Protein AF-A0A7S0IY96-F1 (afdb_monomer_lite)

Secondary structure (DSSP, 8-state):
----------------------HHHHHHHHHHHHHHHHHHHHHHHHHHHHHHHHHHHHHH---SS----EEEE--SSSEEEEEEEEETTEEEEEEEEEE-TTT-TTS-EEEE--TT--EE-HHHHHHHHHHHHHHHHHHSPPPP---

Foldseek 3Di:
DDDDDDDDDDDPPDDDPPDPPPPPVVVVVVVVVVVCCVVVVVVVLVVVLVVLVVVLCVQAAQPPPFFDWDWDKDPDQFMKTKTWGDGRQWTQKMKIWTHDNPPAVPHTDIDIDDNVDTHGNVVSVVVNVVSVVSNVVSPDDDDPPPD

pLDDT: mean 75.28, std 17.05, range [36.12, 93.06]

Structure (mmCIF, N/CA/C/O backbone):
data_AF-A0A7S0IY96-F1
#
_entry.id   AF-A0A7S0IY96-F1
#
loop_
_atom_site.group_PDB
_atom_site.id
_atom_site.type_symbol
_atom_site.label_atom_id
_atom_site.label_alt_id
_atom_site.label_comp_id
_atom_site.label_asym_id
_atom_site.label_entity_id
_atom_site.label_seq_id
_atom_site.pdbx_PDB_ins_code
_atom_site.Cartn_x
_atom_site.Cartn_y
_atom_site.Cartn_z
_atom_site.occupancy
_atom_site.B_iso_or_equiv
_atom_site.auth_seq_id
_atom_site.auth_comp_id
_atom_site.auth_asym_id
_atom_site.auth_atom_id
_atom_site.pdbx_PDB_model_num
ATOM 1 N N . VAL A 1 1 ? -14.527 -10.200 -69.323 1.00 43.78 1 VAL A N 1
ATOM 2 C CA . VAL A 1 1 ? -14.173 -9.682 -70.663 1.00 43.78 1 VAL A CA 1
ATOM 3 C C . VAL A 1 1 ? -14.593 -8.229 -70.718 1.00 43.78 1 VAL A C 1
ATOM 5 O O . VAL A 1 1 ? -15.781 -7.988 -70.604 1.00 43.78 1 VAL A O 1
ATOM 8 N N . CYS A 1 2 ? -13.622 -7.318 -70.778 1.00 37.56 2 CYS A N 1
ATOM 9 C CA . CYS A 1 2 ? -13.681 -5.996 -71.413 1.00 37.56 2 CYS A CA 1
ATOM 10 C C . CYS A 1 2 ? -12.253 -5.430 -71.360 1.00 37.56 2 CYS A C 1
ATOM 12 O O . CYS A 1 2 ? -11.784 -5.004 -70.309 1.00 37.56 2 CYS A O 1
ATOM 14 N N . MET A 1 3 ? -11.549 -5.532 -72.488 1.00 40.09 3 MET A N 1
ATOM 15 C CA . MET A 1 3 ? -10.362 -4.743 -72.818 1.00 40.09 3 MET A CA 1
ATOM 16 C C . MET A 1 3 ? -10.797 -3.595 -73.730 1.00 40.09 3 MET A C 1
ATOM 18 O O . MET A 1 3 ? -11.629 -3.832 -74.602 1.00 40.09 3 MET A O 1
ATOM 22 N N . ALA A 1 4 ? -10.188 -2.419 -73.561 1.00 40.06 4 ALA A N 1
ATOM 23 C CA . ALA A 1 4 ? -9.763 -1.470 -74.607 1.00 40.06 4 ALA A CA 1
ATOM 24 C C . ALA A 1 4 ? -9.205 -0.218 -73.895 1.00 40.06 4 ALA A C 1
ATOM 26 O O . ALA A 1 4 ? -9.897 0.365 -73.069 1.00 40.06 4 ALA A O 1
ATOM 27 N N . ALA A 1 5 ? -7.891 0.025 -73.973 1.00 36.12 5 ALA A N 1
ATOM 28 C CA . ALA A 1 5 ? -7.196 0.879 -74.960 1.00 36.12 5 ALA A CA 1
ATOM 29 C C . ALA A 1 5 ? -7.047 2.314 -74.409 1.00 36.12 5 ALA A C 1
ATOM 31 O O . ALA A 1 5 ? -8.031 2.999 -74.179 1.00 36.12 5 ALA A O 1
ATOM 32 N N . SER A 1 6 ? -5.849 2.666 -73.936 1.00 47.69 6 SER A N 1
ATOM 33 C CA . SER A 1 6 ? -4.806 3.408 -74.673 1.00 47.69 6 SER A CA 1
ATOM 34 C C . SER A 1 6 ? -4.975 4.913 -74.540 1.00 47.69 6 SER A C 1
ATOM 36 O O . SER A 1 6 ? -5.800 5.485 -75.231 1.00 47.69 6 SER A O 1
ATOM 38 N N . GLU A 1 7 ? -4.115 5.522 -73.724 1.00 41.28 7 GLU A N 1
ATOM 39 C CA . GLU A 1 7 ? -3.504 6.830 -73.983 1.00 41.28 7 GLU A CA 1
ATOM 40 C C . GLU A 1 7 ? -2.346 7.024 -72.991 1.00 41.28 7 GLU A C 1
ATOM 42 O O . GLU A 1 7 ? -2.536 7.217 -71.793 1.00 41.28 7 GLU A O 1
ATOM 47 N N . SER A 1 8 ? -1.116 6.917 -73.494 1.00 51.84 8 SER A N 1
ATOM 48 C CA . SER A 1 8 ? 0.035 7.558 -72.859 1.00 51.84 8 SER A CA 1
ATOM 49 C C . SER A 1 8 ? 0.082 9.007 -73.325 1.00 51.84 8 SER A C 1
ATOM 51 O O . SER A 1 8 ? -0.057 9.257 -74.524 1.00 51.84 8 SER A O 1
ATOM 53 N N . PRO A 1 9 ? 0.415 9.940 -72.424 1.00 44.50 9 PRO A N 1
ATOM 54 C CA . PRO A 1 9 ? 1.411 10.923 -72.817 1.00 44.50 9 PRO A CA 1
ATOM 55 C C . PRO A 1 9 ? 2.469 11.204 -71.740 1.00 44.50 9 PRO A C 1
ATOM 57 O O . PRO A 1 9 ? 2.185 11.364 -70.560 1.00 44.50 9 PRO A O 1
ATOM 60 N N . ALA A 1 10 ? 3.694 11.314 -72.254 1.00 38.34 10 ALA A N 1
ATOM 61 C CA . ALA A 1 10 ? 4.769 12.220 -71.860 1.00 38.34 10 ALA A CA 1
ATOM 62 C C . ALA A 1 10 ? 5.265 12.208 -70.402 1.00 38.34 10 ALA A C 1
ATOM 64 O O . ALA A 1 10 ? 4.746 12.882 -69.518 1.00 38.34 10 ALA A O 1
ATOM 65 N N . LEU A 1 11 ? 6.423 11.567 -70.229 1.00 52.75 11 LEU A N 1
ATOM 66 C CA . LEU A 1 11 ? 7.431 11.964 -69.249 1.00 52.75 11 LEU A CA 1
ATOM 67 C C . LEU A 1 11 ? 7.832 13.433 -69.477 1.00 52.75 11 LEU A C 1
ATOM 69 O O . LEU A 1 11 ? 8.317 13.755 -70.566 1.00 52.75 11 LEU A O 1
ATOM 73 N N . PRO A 1 12 ? 7.763 14.311 -68.466 1.00 47.22 12 PRO A N 1
ATOM 74 C CA . PRO A 1 12 ? 8.668 15.439 -68.401 1.00 47.22 12 PRO A CA 1
ATOM 75 C C . PRO A 1 12 ? 10.019 14.949 -67.871 1.00 47.22 12 PRO A C 1
ATOM 77 O O . PRO A 1 12 ? 10.228 14.757 -66.673 1.00 47.22 12 PRO A O 1
ATOM 80 N N . SER A 1 13 ? 10.959 14.767 -68.794 1.00 49.47 13 SER A N 1
ATOM 81 C CA . SER A 1 13 ? 12.384 14.861 -68.500 1.00 49.47 13 SER A CA 1
ATOM 82 C C . SER A 1 13 ? 12.663 16.278 -68.008 1.00 49.47 13 SER A C 1
ATOM 84 O O . SER A 1 13 ? 12.633 17.236 -68.779 1.00 49.47 13 SER A O 1
ATOM 86 N N . SER A 1 14 ? 12.911 16.438 -66.716 1.00 43.28 14 SER A N 1
ATOM 87 C CA . SER A 1 14 ? 13.489 17.659 -66.162 1.00 43.28 14 SER A CA 1
ATOM 88 C C . SER A 1 14 ? 14.401 17.271 -65.016 1.00 43.28 14 SER A C 1
ATOM 90 O O . SER A 1 14 ? 14.008 17.151 -63.861 1.00 43.28 14 SER A O 1
ATOM 92 N N . SER A 1 15 ? 15.650 17.030 -65.394 1.00 47.69 15 SER A N 1
ATOM 93 C CA . SER A 1 15 ? 16.797 17.085 -64.510 1.00 47.69 15 SER A CA 1
ATOM 94 C C . SER A 1 15 ? 16.837 18.467 -63.858 1.00 47.69 15 SER A C 1
ATOM 96 O O . SER A 1 15 ? 17.221 19.445 -64.491 1.00 47.69 15 SER A O 1
ATOM 98 N N . SER A 1 16 ? 16.462 18.549 -62.587 1.00 42.25 16 SER A N 1
ATOM 99 C CA . SER A 1 16 ? 16.924 19.615 -61.707 1.00 42.25 16 SER A CA 1
ATOM 100 C C . SER A 1 16 ? 17.772 18.977 -60.619 1.00 42.25 16 SER A C 1
ATOM 102 O O . SER A 1 16 ? 17.278 18.568 -59.569 1.00 42.25 16 SER A O 1
ATOM 104 N N . SER A 1 17 ? 19.068 18.883 -60.915 1.00 48.03 17 SER A N 1
ATOM 105 C CA . SER A 1 17 ? 20.132 18.821 -59.922 1.00 48.03 17 SER A CA 1
ATOM 106 C C . SER A 1 17 ? 20.028 20.059 -59.031 1.00 48.03 17 SER A C 1
ATOM 108 O O . SER A 1 17 ? 20.620 21.096 -59.312 1.00 48.03 17 SER A O 1
ATOM 110 N N . GLY A 1 18 ? 19.216 19.964 -57.985 1.00 39.88 18 GLY A N 1
ATOM 111 C CA . GLY A 1 18 ? 19.294 20.817 -56.811 1.00 39.88 18 GLY A CA 1
ATOM 112 C C . GLY A 1 18 ? 19.923 19.976 -55.717 1.00 39.88 18 GLY A C 1
ATOM 113 O O . GLY A 1 18 ? 19.263 19.099 -55.171 1.00 39.88 18 GLY A O 1
ATOM 114 N N . SER A 1 19 ? 21.216 20.175 -55.482 1.00 50.16 19 SER A N 1
ATOM 115 C CA . SER A 1 19 ? 22.020 19.474 -54.485 1.00 50.16 19 SER A CA 1
ATOM 116 C C . SER A 1 19 ? 21.306 19.373 -53.132 1.00 50.16 19 SER A C 1
ATOM 118 O O . SER A 1 19 ? 21.266 20.338 -52.375 1.00 50.16 19 SER A O 1
ATOM 120 N N . ALA A 1 20 ? 20.781 18.192 -52.810 1.00 49.78 20 ALA A N 1
ATOM 121 C CA . ALA A 1 20 ? 20.383 17.832 -51.457 1.00 49.78 20 ALA A CA 1
ATOM 122 C C . ALA A 1 20 ? 21.596 17.209 -50.752 1.00 49.78 20 ALA A C 1
ATOM 124 O O . ALA A 1 20 ? 21.736 15.993 -50.673 1.00 49.78 20 ALA A O 1
ATOM 125 N N . LEU A 1 21 ? 22.510 18.057 -50.290 1.00 54.44 21 LEU A N 1
ATOM 126 C CA . LEU A 1 21 ? 23.481 17.706 -49.253 1.00 54.44 21 LEU A CA 1
ATOM 127 C C . LEU A 1 21 ? 23.071 18.515 -48.022 1.00 54.44 21 LEU A C 1
ATOM 129 O O . LEU A 1 21 ? 23.344 19.713 -47.963 1.00 54.44 21 LEU A O 1
ATOM 133 N N . PRO A 1 22 ? 22.240 17.899 -47.161 1.00 51.12 22 PRO A N 1
ATOM 134 C CA . PRO A 1 22 ? 22.697 17.592 -45.808 1.00 51.12 22 PRO A CA 1
ATOM 135 C C . PRO A 1 22 ? 22.175 16.225 -45.308 1.00 51.12 22 PRO A C 1
ATOM 137 O O . PRO A 1 22 ? 21.627 16.134 -44.217 1.00 51.12 22 PRO A O 1
ATOM 140 N N . SER A 1 23 ? 22.285 15.144 -46.094 1.00 61.44 23 SER A N 1
ATOM 141 C CA . SER A 1 23 ? 21.829 13.817 -45.632 1.00 61.44 23 SER A CA 1
ATOM 142 C C . SER A 1 23 ? 22.761 13.213 -44.576 1.00 61.44 23 SER A C 1
ATOM 144 O O . SER A 1 23 ? 22.291 12.669 -43.590 1.00 61.44 23 SER A O 1
ATOM 146 N N . SER A 1 24 ? 24.079 13.383 -44.725 1.00 70.00 24 SER A N 1
ATOM 147 C CA . SER A 1 24 ? 25.065 12.790 -43.809 1.00 70.00 24 SER A CA 1
ATOM 148 C C . SER A 1 24 ? 25.084 13.433 -42.422 1.00 70.00 24 SER A C 1
ATOM 150 O O . SER A 1 24 ? 25.302 12.727 -41.443 1.00 70.00 24 SER A O 1
ATOM 152 N N . GLU A 1 25 ? 24.907 14.753 -42.326 1.00 73.94 25 GLU A N 1
ATOM 153 C CA . GLU A 1 25 ? 24.888 15.449 -41.032 1.00 73.94 25 GLU A CA 1
ATOM 154 C C . GLU A 1 25 ? 23.562 15.200 -40.307 1.00 73.94 25 GLU A C 1
ATOM 156 O O . GLU A 1 25 ? 23.576 14.851 -39.133 1.00 73.94 25 GLU A O 1
ATOM 161 N N . ALA A 1 26 ? 22.428 15.243 -41.017 1.00 77.31 26 ALA A N 1
ATOM 162 C CA . ALA A 1 26 ? 21.120 14.934 -40.437 1.00 77.31 26 ALA A CA 1
ATOM 163 C C . ALA A 1 26 ? 21.001 13.467 -39.976 1.00 77.31 26 ALA A C 1
ATOM 165 O O . ALA A 1 26 ? 20.398 13.190 -38.940 1.00 77.31 26 ALA A O 1
ATOM 166 N N . GLU A 1 27 ? 21.589 12.518 -40.711 1.00 79.69 27 GLU A N 1
ATOM 167 C CA . GLU A 1 27 ? 21.655 11.108 -40.304 1.00 79.69 27 GLU A CA 1
ATOM 168 C C . GLU A 1 27 ? 22.576 10.899 -39.090 1.00 79.69 27 GLU A C 1
ATOM 170 O O . GLU A 1 27 ? 22.243 10.113 -38.202 1.00 79.69 27 GLU A O 1
ATOM 175 N N . ALA A 1 28 ? 23.697 11.626 -39.007 1.00 77.81 28 ALA A N 1
ATOM 176 C CA . ALA A 1 28 ? 24.599 11.580 -37.856 1.00 77.81 28 ALA A CA 1
ATOM 177 C C . ALA A 1 28 ? 23.960 12.189 -36.596 1.00 77.81 28 ALA A C 1
ATOM 179 O O . ALA A 1 28 ? 24.008 11.571 -35.533 1.00 77.81 28 ALA A O 1
ATOM 180 N N . GLU A 1 29 ? 23.292 13.338 -36.722 1.00 80.44 29 GLU A N 1
ATOM 181 C CA . GLU A 1 29 ? 22.525 13.958 -35.635 1.00 80.44 29 GLU A CA 1
ATOM 182 C C . GLU A 1 29 ? 21.377 13.052 -35.169 1.00 80.44 29 GLU A C 1
ATOM 184 O O . GLU A 1 29 ? 21.136 12.914 -33.967 1.00 80.44 29 GLU A O 1
ATOM 189 N N . ALA A 1 30 ? 20.684 12.384 -36.098 1.00 82.31 30 ALA A N 1
ATOM 190 C CA . ALA A 1 30 ? 19.639 11.420 -35.765 1.00 82.31 30 ALA A CA 1
ATOM 191 C C . ALA A 1 30 ? 20.202 10.194 -35.028 1.00 82.31 30 ALA A C 1
ATOM 193 O O . ALA A 1 30 ? 19.595 9.742 -34.056 1.00 82.31 30 ALA A O 1
ATOM 194 N N . ALA A 1 31 ? 21.364 9.679 -35.440 1.00 81.62 31 ALA A N 1
ATOM 195 C CA . ALA A 1 31 ? 22.035 8.560 -34.781 1.00 81.62 31 ALA A CA 1
ATOM 196 C C . ALA A 1 31 ? 22.549 8.931 -33.379 1.00 81.62 31 ALA A C 1
ATOM 198 O O . ALA A 1 31 ? 22.377 8.154 -32.439 1.00 81.62 31 ALA A O 1
ATOM 199 N N . GLU A 1 32 ? 23.122 10.125 -33.212 1.00 81.50 32 GLU A N 1
ATOM 200 C CA . GLU A 1 32 ? 23.576 10.636 -31.915 1.00 81.50 32 GLU A CA 1
ATOM 201 C C . GLU A 1 32 ? 22.394 10.893 -30.973 1.00 81.50 32 G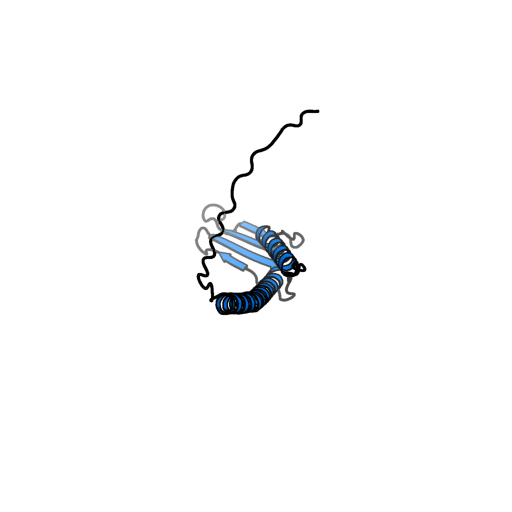LU A C 1
ATOM 203 O O . GLU A 1 32 ? 22.401 10.446 -29.824 1.00 81.50 32 GLU A O 1
ATOM 208 N N . THR A 1 33 ? 21.326 11.515 -31.477 1.00 81.44 33 THR A N 1
ATOM 209 C CA . THR A 1 33 ? 20.082 11.712 -30.722 1.00 81.44 33 THR A CA 1
ATOM 210 C C . THR A 1 33 ? 19.460 10.372 -30.341 1.00 81.44 33 THR A C 1
ATOM 212 O O . THR A 1 33 ? 19.025 10.192 -29.205 1.00 81.44 33 THR A O 1
ATOM 215 N N . HIS A 1 34 ? 19.451 9.398 -31.251 1.00 82.50 34 HIS A N 1
ATOM 216 C CA . HIS A 1 34 ? 18.963 8.054 -30.964 1.00 82.50 34 HIS A CA 1
ATOM 217 C C . HIS A 1 34 ? 19.815 7.361 -29.895 1.00 82.50 34 HIS A C 1
ATOM 219 O O . HIS A 1 34 ? 19.262 6.777 -28.964 1.00 82.50 34 HIS A O 1
ATOM 225 N N . TRP A 1 35 ? 21.142 7.465 -29.965 1.00 80.12 35 TRP A N 1
ATOM 226 C CA . TRP A 1 35 ? 22.050 6.907 -28.963 1.00 80.12 35 TRP A CA 1
ATOM 227 C C . TRP A 1 35 ? 21.876 7.561 -27.584 1.00 80.12 35 TRP A C 1
ATOM 229 O O . TRP A 1 35 ? 21.785 6.854 -26.574 1.00 80.12 35 TRP A O 1
ATOM 239 N N . LEU A 1 36 ? 21.749 8.890 -27.532 1.00 79.81 36 LEU A N 1
ATOM 240 C CA . LEU A 1 36 ? 21.456 9.638 -26.305 1.00 79.81 36 LEU A CA 1
ATOM 241 C C . LEU A 1 36 ? 20.110 9.222 -25.718 1.00 79.81 36 LEU A C 1
ATOM 243 O O . LEU A 1 36 ? 20.029 8.878 -24.543 1.00 79.81 36 LEU A O 1
ATOM 247 N N . LEU A 1 37 ? 19.060 9.168 -26.540 1.00 82.50 37 LEU A N 1
ATOM 248 C CA . LEU A 1 37 ? 17.748 8.706 -26.097 1.00 82.50 37 LEU A CA 1
ATOM 249 C C . LEU A 1 37 ? 17.821 7.268 -25.586 1.00 82.50 37 LEU A C 1
ATOM 251 O O . LEU A 1 37 ? 17.226 6.963 -24.559 1.00 82.50 37 LEU A O 1
ATOM 255 N N . THR A 1 38 ? 18.567 6.387 -26.247 1.00 82.75 38 THR A N 1
ATO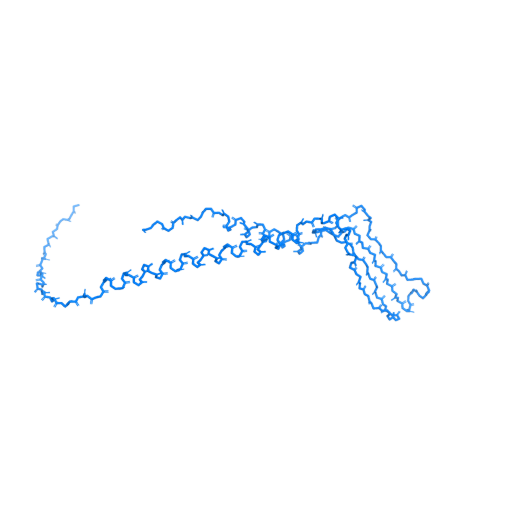M 256 C CA . THR A 1 38 ? 18.652 4.979 -25.849 1.00 82.75 38 THR A CA 1
ATOM 257 C C . THR A 1 38 ? 19.407 4.814 -24.529 1.00 82.75 38 THR A C 1
ATOM 259 O O . THR A 1 38 ? 18.940 4.089 -23.650 1.00 82.75 38 THR A O 1
ATOM 262 N N . SER A 1 39 ? 20.529 5.513 -24.348 1.00 81.62 39 SER A N 1
ATOM 263 C CA . SER A 1 39 ? 21.337 5.444 -23.123 1.00 81.62 39 SER A CA 1
ATOM 264 C C . SER A 1 39 ? 20.645 6.110 -21.928 1.00 81.62 39 SER A C 1
ATOM 266 O O . SER A 1 39 ? 20.516 5.487 -20.870 1.00 81.62 39 SER A O 1
ATOM 268 N N . GLU A 1 40 ? 20.097 7.313 -22.107 1.00 85.81 40 GLU A N 1
ATOM 269 C CA . GLU A 1 40 ? 19.350 8.023 -21.064 1.00 85.81 40 GLU A CA 1
ATOM 270 C C . GLU A 1 40 ? 18.047 7.299 -20.706 1.00 85.81 40 GLU A C 1
ATOM 272 O O . GLU A 1 40 ? 17.711 7.175 -19.526 1.00 85.81 40 GLU A O 1
ATOM 277 N N . CYS A 1 41 ? 17.320 6.740 -21.685 1.00 83.69 41 CYS A N 1
ATOM 278 C CA . CYS A 1 41 ? 16.113 5.965 -21.382 1.00 83.69 41 CYS A CA 1
ATOM 279 C C . CYS A 1 41 ? 16.437 4.735 -20.531 1.00 83.69 41 CYS A C 1
ATOM 281 O O . CYS A 1 41 ? 15.689 4.434 -19.599 1.00 83.69 41 CYS A O 1
ATOM 283 N N . VAL A 1 42 ? 17.534 4.024 -20.817 1.00 84.06 42 VAL A N 1
ATOM 284 C CA . VAL A 1 42 ? 17.968 2.883 -19.994 1.00 84.06 42 VAL A CA 1
ATOM 285 C C . VAL A 1 42 ? 18.288 3.346 -18.573 1.00 84.06 42 VAL A C 1
ATOM 287 O O . VAL A 1 42 ? 17.712 2.803 -17.629 1.00 84.06 42 VAL A O 1
ATOM 290 N N . ALA A 1 43 ? 19.098 4.396 -18.416 1.00 85.31 43 ALA A N 1
ATOM 291 C CA . ALA A 1 43 ? 19.475 4.926 -17.105 1.00 85.31 43 ALA A CA 1
ATOM 292 C C . ALA A 1 43 ? 18.257 5.383 -16.277 1.00 85.31 43 ALA A C 1
ATOM 294 O O . ALA A 1 43 ? 18.140 5.075 -15.085 1.00 85.31 43 ALA A O 1
ATOM 295 N N . VAL A 1 44 ? 17.301 6.078 -16.904 1.00 88.50 44 VAL A N 1
ATOM 296 C CA . VAL A 1 44 ? 16.049 6.487 -16.251 1.00 88.50 44 VAL A CA 1
ATOM 297 C C . VAL A 1 44 ? 15.237 5.269 -15.820 1.00 88.50 44 VAL A C 1
ATOM 299 O O . VAL A 1 44 ? 14.721 5.241 -14.702 1.00 88.50 44 VAL A O 1
ATOM 302 N N . LEU A 1 45 ? 15.133 4.242 -16.662 1.00 86.94 45 LEU A N 1
ATOM 303 C CA . LEU A 1 45 ? 14.324 3.059 -16.367 1.00 86.94 45 LEU A CA 1
ATOM 304 C C . LEU A 1 45 ? 14.944 2.191 -15.271 1.00 86.94 45 LEU A C 1
ATOM 306 O O . LEU A 1 45 ? 14.205 1.689 -14.424 1.00 86.94 45 LEU A O 1
ATOM 310 N N . GLU A 1 46 ? 16.271 2.086 -15.214 1.00 88.81 46 GLU A N 1
ATOM 311 C CA . GLU A 1 46 ? 16.981 1.478 -14.083 1.00 88.81 46 GLU A CA 1
ATOM 312 C C . GLU A 1 46 ? 16.718 2.239 -12.781 1.00 88.81 46 GLU A C 1
ATOM 314 O O . GLU A 1 46 ? 16.435 1.633 -11.742 1.00 88.81 46 GLU A O 1
ATOM 319 N N . ARG A 1 47 ? 16.731 3.576 -12.832 1.00 90.94 47 ARG A N 1
ATOM 320 C CA . ARG A 1 47 ? 16.443 4.414 -11.663 1.00 90.94 47 ARG A CA 1
ATOM 321 C C . ARG A 1 47 ? 15.002 4.257 -11.187 1.00 90.94 47 ARG A C 1
ATOM 323 O O . ARG A 1 47 ? 14.767 4.107 -9.988 1.00 90.94 47 ARG A O 1
ATOM 330 N N . VAL A 1 48 ? 14.042 4.243 -12.111 1.00 90.56 48 VAL A N 1
ATOM 331 C CA . VAL A 1 48 ? 12.626 3.981 -11.811 1.00 90.56 48 VAL A CA 1
ATOM 332 C C . VAL A 1 48 ? 12.459 2.584 -11.212 1.00 90.56 48 VAL A C 1
ATOM 334 O O . VAL A 1 48 ? 11.770 2.432 -10.202 1.00 90.56 48 VAL A O 1
ATOM 337 N N . HIS A 1 49 ? 13.127 1.576 -11.774 1.00 89.56 49 HIS A N 1
ATOM 338 C CA . HIS A 1 49 ? 13.104 0.212 -11.252 1.00 89.56 49 HIS A CA 1
ATOM 339 C C . HIS A 1 49 ? 13.648 0.141 -9.815 1.00 89.56 49 HIS A C 1
ATOM 341 O O . HIS A 1 49 ? 13.002 -0.442 -8.942 1.00 89.56 49 HIS A O 1
ATOM 347 N N . ALA A 1 50 ? 14.771 0.807 -9.529 1.00 89.94 50 ALA A N 1
ATOM 348 C CA . ALA A 1 50 ? 15.346 0.873 -8.186 1.00 89.94 50 ALA A CA 1
ATOM 349 C C . ALA A 1 50 ? 14.399 1.539 -7.169 1.00 89.94 50 ALA A C 1
ATOM 351 O O . ALA A 1 50 ? 14.210 1.016 -6.066 1.00 89.94 50 ALA A O 1
ATOM 352 N N . VAL A 1 51 ? 13.757 2.652 -7.545 1.00 92.94 51 VAL A N 1
ATOM 353 C CA . VAL A 1 51 ? 12.775 3.348 -6.693 1.00 92.94 51 VAL A CA 1
ATOM 354 C C . VAL A 1 51 ? 11.567 2.455 -6.409 1.00 92.94 51 VAL A C 1
ATOM 356 O O . VAL A 1 51 ? 11.176 2.297 -5.253 1.00 92.94 51 VAL A O 1
ATOM 359 N N . LEU A 1 52 ? 11.002 1.814 -7.435 1.00 91.50 52 LEU A N 1
ATOM 360 C CA . LEU A 1 52 ? 9.855 0.918 -7.267 1.00 91.50 52 LEU A CA 1
ATOM 361 C C . LEU A 1 52 ? 10.189 -0.288 -6.388 1.00 91.50 52 LEU A C 1
ATOM 363 O O . LEU A 1 52 ? 9.365 -0.692 -5.568 1.00 91.50 52 LEU A O 1
ATOM 367 N N . HIS A 1 53 ? 11.399 -0.833 -6.509 1.00 89.81 53 HIS A N 1
ATOM 368 C CA . HIS A 1 53 ? 11.856 -1.936 -5.672 1.00 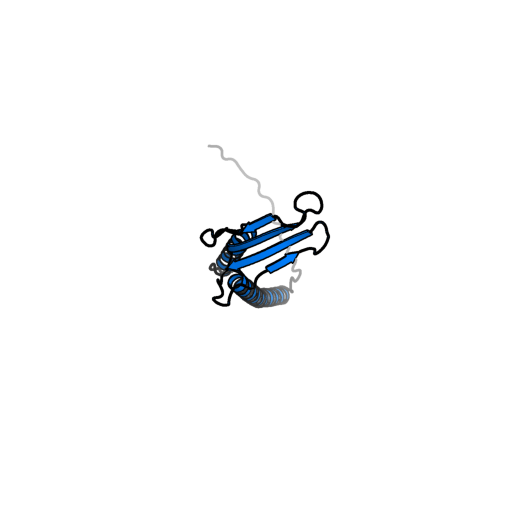89.81 53 HIS A CA 1
ATOM 369 C C . HIS A 1 53 ? 12.017 -1.512 -4.203 1.00 89.81 53 HIS A C 1
ATOM 371 O O . HIS A 1 53 ? 11.657 -2.263 -3.293 1.00 89.81 53 HIS A O 1
ATOM 377 N N . ALA A 1 54 ? 12.512 -0.296 -3.948 1.00 89.00 54 ALA A N 1
ATOM 378 C CA . ALA A 1 54 ? 12.573 0.267 -2.600 1.00 89.00 54 ALA A CA 1
ATOM 379 C C . ALA A 1 54 ? 11.167 0.469 -2.005 1.00 89.00 54 ALA A C 1
ATOM 381 O O . ALA A 1 54 ? 10.919 0.077 -0.863 1.00 89.00 54 ALA A O 1
ATOM 382 N N . CYS A 1 55 ? 10.219 0.992 -2.791 1.00 88.62 55 CYS A N 1
ATOM 383 C CA . CYS A 1 55 ? 8.819 1.112 -2.377 1.00 88.62 55 CYS A CA 1
ATOM 384 C C . CYS A 1 55 ? 8.183 -0.256 -2.088 1.00 88.62 55 CYS A C 1
ATOM 386 O O . CYS A 1 55 ? 7.477 -0.407 -1.094 1.00 88.62 55 CYS A O 1
ATOM 388 N N . ALA A 1 56 ? 8.446 -1.265 -2.924 1.00 87.38 56 ALA A N 1
ATOM 389 C CA . ALA A 1 56 ? 7.915 -2.612 -2.734 1.00 87.38 56 ALA A CA 1
ATOM 390 C C . ALA A 1 56 ? 8.401 -3.241 -1.421 1.00 87.38 56 ALA A C 1
ATOM 392 O O . ALA A 1 56 ? 7.590 -3.823 -0.702 1.00 87.38 56 ALA A O 1
ATOM 393 N N . LYS A 1 57 ? 9.679 -3.057 -1.063 1.00 84.75 57 LYS A N 1
ATOM 394 C CA . LYS A 1 57 ? 10.213 -3.487 0.240 1.00 84.75 57 LYS A CA 1
ATOM 395 C C . LYS A 1 57 ? 9.503 -2.801 1.406 1.00 84.75 57 LYS A C 1
ATOM 397 O O . LYS A 1 57 ? 9.057 -3.479 2.323 1.00 84.75 57 LYS A O 1
ATOM 402 N N . ALA A 1 58 ? 9.332 -1.482 1.335 1.00 83.12 58 ALA A N 1
ATOM 403 C CA . ALA A 1 58 ? 8.686 -0.711 2.398 1.00 83.12 58 ALA A CA 1
ATOM 404 C C . ALA A 1 58 ? 7.215 -1.110 2.640 1.00 83.12 58 ALA A C 1
ATOM 406 O O . ALA A 1 58 ? 6.722 -1.006 3.758 1.00 83.12 58 ALA A O 1
ATOM 407 N N . VAL A 1 59 ? 6.506 -1.558 1.598 1.00 83.50 59 VAL A N 1
ATOM 408 C CA . VAL A 1 59 ? 5.086 -1.955 1.678 1.00 83.50 59 VAL A CA 1
ATOM 409 C C . VAL A 1 59 ? 4.909 -3.452 1.969 1.00 83.50 59 VAL A C 1
ATOM 411 O O . VAL A 1 59 ? 3.900 -3.863 2.549 1.00 83.50 59 VAL A O 1
ATOM 414 N N . GLY A 1 60 ? 5.847 -4.277 1.500 1.00 68.44 60 GLY A N 1
ATOM 415 C CA . GLY A 1 60 ? 5.734 -5.733 1.458 1.00 68.44 60 GLY A CA 1
ATOM 416 C C . GLY A 1 60 ? 6.315 -6.464 2.662 1.00 68.44 60 GLY A C 1
ATOM 417 O O . GLY A 1 60 ? 5.811 -7.540 2.979 1.00 68.44 60 GLY A O 1
ATOM 418 N N . GLU A 1 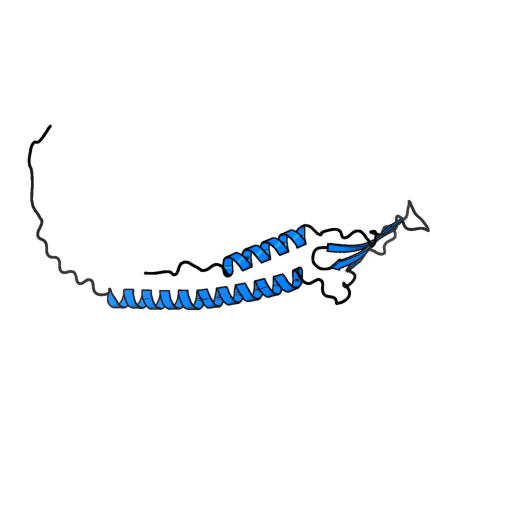61 ? 7.322 -5.908 3.336 1.00 63.75 61 GLU A N 1
ATOM 419 C CA . GLU A 1 61 ? 7.981 -6.606 4.439 1.00 63.75 61 GLU A CA 1
ATOM 420 C C . GLU A 1 61 ? 7.142 -6.520 5.726 1.00 63.75 61 GLU A C 1
ATOM 422 O O . GLU A 1 61 ? 6.903 -5.422 6.244 1.00 63.75 61 GLU A O 1
ATOM 427 N N . PRO A 1 62 ? 6.693 -7.659 6.292 1.00 58.19 62 PRO A N 1
ATOM 428 C CA . PRO A 1 62 ? 6.340 -7.719 7.697 1.00 58.19 62 PRO A CA 1
ATOM 429 C C . PRO A 1 62 ? 7.661 -7.630 8.453 1.00 58.19 62 PRO A C 1
ATOM 431 O O . PRO A 1 62 ? 8.255 -8.650 8.798 1.00 58.19 62 PRO A O 1
ATOM 434 N N . GLU A 1 63 ? 8.184 -6.419 8.632 1.00 52.66 63 GLU A N 1
ATOM 435 C CA . GLU A 1 63 ? 9.401 -6.249 9.407 1.00 52.66 63 GLU A CA 1
ATOM 436 C C . GLU A 1 63 ? 9.190 -6.929 10.770 1.00 52.66 63 GLU A C 1
ATOM 438 O O . GLU A 1 63 ? 8.336 -6.535 11.566 1.00 52.66 63 GLU A O 1
ATOM 443 N N . GLY A 1 64 ? 9.978 -7.979 11.041 1.00 47.81 64 GLY A N 1
ATOM 444 C CA . GLY A 1 64 ? 10.072 -8.618 12.361 1.00 47.81 64 GLY A CA 1
ATOM 445 C C . GLY A 1 64 ? 10.465 -7.621 13.463 1.00 47.81 64 GLY A C 1
ATOM 446 O O . GLY A 1 64 ? 10.419 -7.928 14.654 1.00 47.81 64 GLY A O 1
ATOM 447 N N . THR A 1 65 ? 10.801 -6.396 13.067 1.00 48.72 65 THR A N 1
ATOM 448 C CA . THR A 1 65 ? 10.830 -5.170 13.844 1.00 48.72 65 THR A CA 1
ATOM 449 C C . THR A 1 65 ? 9.413 -4.775 14.272 1.00 48.72 65 THR A C 1
ATOM 451 O O . THR A 1 65 ? 8.717 -4.016 13.607 1.00 48.72 65 THR A O 1
ATOM 454 N N . ARG A 1 66 ? 8.991 -5.321 15.421 1.00 52.41 66 ARG A N 1
ATOM 455 C CA . ARG A 1 66 ? 7.947 -4.814 16.334 1.00 52.41 66 ARG A CA 1
ATOM 456 C C . ARG A 1 66 ? 7.174 -3.610 15.766 1.00 52.41 66 ARG A C 1
ATOM 458 O O . ARG A 1 66 ? 7.596 -2.475 15.982 1.00 52.41 66 ARG A O 1
ATOM 465 N N . ALA A 1 67 ? 6.065 -3.880 15.067 1.00 59.00 67 ALA A N 1
ATOM 466 C CA . ALA A 1 67 ? 5.174 -2.878 14.480 1.00 59.00 67 ALA A CA 1
ATOM 467 C C . ALA A 1 67 ? 5.079 -1.633 15.376 1.00 59.00 67 ALA A C 1
ATOM 469 O O . ALA A 1 67 ? 4.617 -1.725 16.520 1.00 59.00 67 ALA A O 1
ATOM 470 N N . GLN A 1 68 ? 5.568 -0.484 14.897 1.00 60.91 68 GLN A N 1
ATOM 471 C CA . GLN A 1 68 ? 5.483 0.745 15.678 1.00 60.91 68 GLN A CA 1
ATOM 472 C C . GLN A 1 68 ? 4.001 1.076 15.891 1.00 60.91 68 GLN A C 1
ATOM 474 O O . GLN A 1 68 ? 3.255 1.193 14.917 1.00 60.91 68 GLN A O 1
ATOM 479 N N . PRO A 1 69 ? 3.541 1.203 17.148 1.00 71.00 69 PRO A N 1
ATOM 480 C CA . PRO A 1 69 ? 2.144 1.485 17.406 1.00 71.00 69 PRO A CA 1
ATOM 481 C C . PRO A 1 69 ? 1.818 2.907 16.944 1.00 71.00 69 PRO A C 1
ATOM 483 O O . PRO A 1 69 ? 2.317 3.880 17.512 1.00 71.00 69 PRO A O 1
ATOM 486 N N . LEU A 1 70 ? 0.944 3.026 15.946 1.00 81.38 70 LEU A N 1
ATOM 487 C CA . LEU A 1 70 ? 0.348 4.287 15.523 1.00 81.38 70 LEU A CA 1
ATOM 488 C C . LEU A 1 70 ? -0.584 4.758 16.633 1.00 81.38 70 LEU A C 1
ATOM 490 O O . LEU A 1 70 ? -1.581 4.100 16.925 1.00 81.38 70 LEU A O 1
ATOM 494 N N . ARG A 1 71 ? -0.248 5.876 17.274 1.00 83.19 71 ARG A N 1
ATOM 495 C CA . ARG A 1 71 ? -1.067 6.486 18.322 1.00 83.19 71 ARG A CA 1
ATOM 496 C C . ARG A 1 71 ? -1.545 7.838 17.843 1.00 83.19 71 ARG A C 1
ATOM 498 O O . ARG A 1 71 ? -0.733 8.657 17.426 1.00 83.19 71 ARG A O 1
ATOM 505 N N . ALA A 1 72 ? -2.837 8.085 17.959 1.00 78.75 72 ALA A N 1
ATOM 506 C CA . ALA A 1 72 ? -3.367 9.429 17.834 1.00 78.75 72 ALA A CA 1
ATOM 507 C C . ALA A 1 72 ? -4.605 9.590 18.708 1.00 78.75 72 ALA A C 1
ATOM 509 O O . ALA A 1 7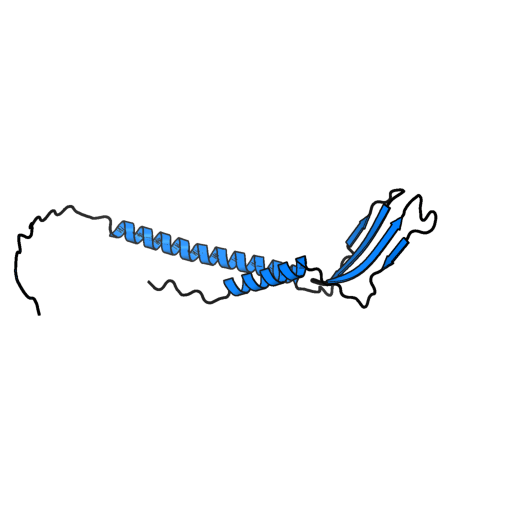2 ? -5.297 8.627 19.050 1.00 78.75 72 ALA A O 1
ATOM 510 N N . GLY A 1 73 ? -4.858 10.827 19.107 1.00 78.31 73 GLY A N 1
ATOM 511 C CA . GLY A 1 73 ? -6.037 11.160 19.875 1.00 78.31 73 GLY A CA 1
ATOM 512 C C . GLY A 1 73 ? -6.043 12.600 20.343 1.00 78.31 73 GLY A C 1
ATOM 513 O O . GLY A 1 73 ? -5.006 13.257 20.382 1.00 78.31 73 GLY A O 1
ATOM 514 N N . VAL A 1 74 ? -7.238 13.052 20.700 1.00 72.44 74 VAL A N 1
ATOM 515 C CA . VAL A 1 74 ? -7.488 14.359 21.308 1.00 72.44 74 VAL A CA 1
ATOM 516 C C . VAL A 1 74 ? -7.798 14.113 22.784 1.00 72.44 74 VAL A C 1
ATOM 518 O O . VAL A 1 74 ? -8.611 13.244 23.108 1.00 72.44 74 VAL A O 1
ATOM 521 N N . GLU A 1 75 ? -7.109 14.814 23.687 1.00 68.25 75 GLU A N 1
ATOM 522 C CA . GLU A 1 75 ? -7.261 14.644 25.143 1.00 68.25 75 GLU A CA 1
ATOM 523 C C . GLU A 1 75 ? -8.364 15.517 25.767 1.00 68.25 75 GLU A C 1
ATOM 525 O O . GLU A 1 75 ? -8.414 15.659 26.987 1.00 68.25 75 GLU A O 1
ATOM 530 N N . ASP A 1 76 ? -9.273 16.053 24.957 1.00 75.38 76 ASP A N 1
ATOM 531 C CA . ASP A 1 76 ? -10.356 16.916 25.429 1.00 75.38 76 ASP A CA 1
ATOM 532 C C . ASP A 1 76 ? -11.457 16.144 26.190 1.00 75.38 76 ASP A C 1
ATOM 534 O O . ASP A 1 76 ? -11.488 14.908 26.253 1.00 75.38 76 ASP A O 1
ATOM 538 N N . GLU A 1 77 ? -12.374 16.897 26.809 1.00 67.56 77 GLU A N 1
ATOM 539 C CA . GLU A 1 77 ? -13.553 16.397 27.543 1.00 67.56 77 GLU A CA 1
ATOM 540 C C . GLU A 1 77 ? -14.380 15.390 26.717 1.00 67.56 77 GLU A C 1
ATOM 542 O O . GLU A 1 77 ? -14.835 14.379 27.260 1.00 67.56 77 GLU A O 1
ATOM 547 N N . ASP A 1 78 ? -14.479 15.632 25.407 1.00 75.50 78 ASP A N 1
ATOM 548 C CA . ASP A 1 78 ? -15.044 14.745 24.391 1.00 75.50 78 ASP A CA 1
ATOM 549 C C . ASP A 1 78 ? -13.935 14.334 23.409 1.00 75.50 78 ASP A C 1
ATOM 551 O O . ASP A 1 78 ? -13.663 15.012 22.419 1.00 75.50 78 ASP A O 1
ATOM 555 N N . GLY A 1 79 ? -13.252 13.231 23.711 1.00 82.75 79 GLY A N 1
ATOM 556 C CA . GLY A 1 79 ? -12.022 12.835 23.029 1.00 82.75 79 GLY A CA 1
ATOM 557 C C . GLY A 1 79 ? -12.039 11.390 22.544 1.00 82.75 79 GLY A C 1
ATOM 558 O O . GLY A 1 79 ? -12.523 10.480 23.224 1.00 82.75 79 GLY A O 1
ATOM 559 N N . VAL A 1 80 ? -11.449 11.163 21.369 1.00 87.38 80 VAL A N 1
ATOM 560 C CA . VAL A 1 80 ? -11.143 9.822 20.853 1.00 87.38 80 VAL A CA 1
ATOM 561 C C . VAL A 1 80 ? -9.646 9.596 20.973 1.00 87.38 80 VAL A C 1
ATOM 563 O O . VAL A 1 80 ? -8.857 10.428 20.530 1.00 87.38 80 VAL A O 1
ATOM 566 N N . ARG A 1 81 ? -9.249 8.455 21.533 1.00 89.25 81 ARG A N 1
ATOM 567 C CA . ARG A 1 81 ? -7.869 7.964 21.509 1.00 89.25 81 ARG A CA 1
ATOM 568 C C . ARG A 1 81 ? -7.840 6.633 20.792 1.00 89.25 81 ARG A C 1
ATOM 570 O O . ARG A 1 81 ? -8.674 5.770 21.061 1.00 89.25 81 ARG A O 1
ATOM 577 N N . PHE A 1 82 ? -6.866 6.433 19.919 1.00 89.56 82 PHE A N 1
ATOM 578 C CA . PHE A 1 82 ? -6.638 5.134 19.316 1.00 89.56 82 PHE A CA 1
ATOM 579 C C . PHE A 1 82 ? -5.158 4.766 19.284 1.00 89.56 82 PHE A C 1
ATOM 581 O O . PHE A 1 82 ? -4.271 5.618 19.227 1.00 89.56 82 PHE A O 1
ATOM 588 N N . ALA A 1 83 ? -4.913 3.463 19.329 1.00 88.50 83 ALA A N 1
ATOM 589 C CA . ALA A 1 83 ? -3.620 2.846 19.106 1.00 88.50 83 ALA A CA 1
ATOM 590 C C . ALA A 1 83 ? -3.800 1.702 18.106 1.00 88.50 83 ALA A C 1
ATOM 592 O O . ALA A 1 83 ? -4.691 0.877 18.295 1.00 88.50 83 ALA A O 1
ATOM 593 N N . ALA A 1 84 ? -2.979 1.642 17.065 1.00 88.38 84 ALA A N 1
ATOM 594 C CA . ALA A 1 84 ? -3.036 0.621 16.025 1.00 88.38 84 ALA A CA 1
ATOM 595 C C . ALA A 1 84 ? -1.644 0.037 15.761 1.00 88.38 84 ALA A C 1
ATOM 597 O O . ALA A 1 84 ? -0.655 0.762 15.795 1.00 88.38 84 ALA A O 1
ATOM 598 N N . ALA A 1 85 ? -1.566 -1.261 15.491 1.00 86.44 85 ALA A N 1
ATOM 599 C CA . ALA A 1 85 ? -0.353 -1.941 15.055 1.00 86.44 85 ALA A CA 1
ATOM 600 C C . ALA A 1 85 ? -0.600 -2.566 13.683 1.00 86.44 85 ALA A C 1
ATOM 602 O O . ALA A 1 85 ? -1.572 -3.304 13.495 1.00 86.44 85 ALA A O 1
ATOM 603 N N . THR A 1 86 ? 0.274 -2.260 12.731 1.00 84.69 86 THR A N 1
ATOM 604 C CA . THR A 1 86 ? 0.196 -2.747 11.352 1.00 84.69 86 THR A CA 1
ATOM 605 C C . THR A 1 86 ? 1.398 -3.620 11.028 1.00 84.69 86 THR A C 1
ATOM 607 O O . THR A 1 86 ? 2.518 -3.280 11.398 1.00 84.69 86 THR A O 1
ATOM 610 N N . SER A 1 87 ? 1.173 -4.705 10.295 1.00 82.75 87 SER A N 1
ATOM 611 C CA . SER A 1 87 ? 2.220 -5.574 9.756 1.00 82.75 87 SER A CA 1
ATOM 612 C C . SER A 1 87 ? 1.981 -5.758 8.262 1.00 82.75 87 SER A C 1
ATOM 614 O O . SER A 1 87 ? 0.920 -6.239 7.840 1.00 82.75 87 SER A O 1
ATOM 616 N N . GLY A 1 88 ? 2.932 -5.291 7.450 1.00 84.62 88 GLY A N 1
ATOM 617 C CA . GLY A 1 88 ? 2.780 -5.187 6.000 1.00 84.62 88 GLY A CA 1
ATOM 618 C C . GLY A 1 88 ? 1.487 -4.457 5.611 1.00 84.62 88 GLY A C 1
ATOM 619 O O . GLY A 1 88 ? 1.261 -3.304 5.967 1.00 84.62 88 GLY A O 1
ATOM 620 N N . CYS A 1 89 ? 0.598 -5.157 4.902 1.00 87.44 89 CYS A N 1
ATOM 621 C CA . CYS A 1 89 ? -0.686 -4.621 4.430 1.00 87.44 89 CYS A CA 1
ATOM 622 C C . CYS A 1 89 ? -1.878 -4.908 5.365 1.00 87.44 89 CYS A C 1
ATOM 624 O O . CYS A 1 89 ? -3.025 -4.791 4.926 1.00 87.44 89 CYS A O 1
ATOM 626 N N . SER A 1 90 ? -1.645 -5.334 6.610 1.00 87.19 90 SER A N 1
ATOM 627 C CA . SER A 1 90 ? -2.712 -5.710 7.549 1.00 87.19 90 SER A CA 1
ATOM 628 C C . SER A 1 90 ? -2.618 -4.956 8.871 1.00 87.19 90 SER A C 1
ATOM 630 O O . SER A 1 90 ? -1.534 -4.675 9.376 1.00 87.19 90 SER A O 1
ATOM 632 N N . LEU A 1 91 ? -3.775 -4.671 9.455 1.00 87.56 91 LEU A N 1
ATOM 633 C CA . LEU A 1 91 ? -3.943 -4.233 10.832 1.00 87.56 91 LEU A CA 1
ATOM 634 C C . LEU A 1 91 ? -4.003 -5.476 11.732 1.00 87.56 91 LEU A C 1
ATOM 636 O O . LEU A 1 91 ? -4.893 -6.312 11.573 1.00 87.56 91 LEU A O 1
ATOM 640 N N . GLU A 1 92 ? -3.046 -5.607 12.650 1.00 86.75 92 GLU A N 1
ATOM 641 C CA . GLU A 1 92 ? -2.936 -6.758 13.562 1.00 86.75 92 GLU A CA 1
ATOM 642 C C . GLU A 1 92 ? -3.548 -6.483 14.934 1.00 86.75 92 GLU A C 1
ATOM 644 O O . GLU A 1 92 ? -4.065 -7.388 15.583 1.00 86.75 92 GLU A O 1
ATOM 649 N N . ALA A 1 93 ? -3.502 -5.231 15.384 1.00 86.69 93 ALA A N 1
ATOM 650 C CA . ALA A 1 93 ? -4.126 -4.826 16.632 1.00 86.69 93 ALA A CA 1
ATOM 651 C C . ALA A 1 93 ? -4.651 -3.399 16.526 1.00 86.69 93 ALA A C 1
ATOM 653 O O . ALA A 1 93 ? -4.040 -2.538 15.896 1.00 86.69 93 ALA A O 1
ATOM 654 N N . MET A 1 94 ? -5.771 -3.134 17.188 1.00 89.25 94 MET A N 1
ATOM 655 C CA . MET A 1 94 ? -6.325 -1.794 17.334 1.00 89.25 94 MET A CA 1
ATOM 656 C C . MET A 1 94 ? -7.001 -1.682 18.693 1.00 89.25 94 MET A C 1
ATOM 658 O O . MET A 1 94 ? -7.721 -2.585 19.102 1.00 89.25 94 MET A O 1
ATOM 662 N N . SER A 1 95 ? -6.781 -0.580 19.394 1.00 89.62 95 SER A N 1
ATOM 663 C CA . SER A 1 95 ? -7.503 -0.203 20.603 1.00 89.62 95 SER A CA 1
ATOM 664 C C . SER A 1 95 ? -8.056 1.191 20.383 1.00 89.62 95 SER A C 1
ATOM 666 O O . SER A 1 95 ? -7.296 2.106 20.086 1.00 89.62 95 SER A O 1
ATOM 668 N N . LEU A 1 96 ? -9.358 1.356 20.564 1.00 91.06 96 LEU A N 1
ATOM 669 C CA . LEU A 1 96 ? -10.056 2.630 20.514 1.00 91.06 96 LEU A CA 1
ATOM 670 C C . LEU A 1 96 ? -10.659 2.905 21.889 1.00 91.06 96 LEU A C 1
ATOM 672 O O . LEU A 1 96 ? -11.274 2.029 22.497 1.00 91.06 96 LEU A O 1
ATOM 676 N N . GLN A 1 97 ? -10.469 4.119 22.376 1.00 90.56 97 GLN A N 1
ATOM 677 C CA . GLN A 1 97 ? -11.038 4.616 23.611 1.00 90.56 97 GLN A CA 1
ATOM 678 C C . GLN A 1 97 ? -11.802 5.899 23.300 1.00 90.56 97 GLN A C 1
ATOM 680 O O . GLN A 1 97 ? -11.243 6.845 22.749 1.00 90.56 97 GLN A O 1
ATOM 685 N N . LEU A 1 98 ? -13.080 5.917 23.649 1.00 90.31 98 LEU A N 1
ATOM 686 C CA . LEU A 1 98 ? -13.989 7.022 23.391 1.00 90.31 98 LEU A CA 1
ATOM 687 C C . LEU A 1 98 ? -14.463 7.591 24.730 1.00 90.31 98 LEU A C 1
ATOM 689 O O . LEU A 1 98 ? -15.114 6.897 25.519 1.00 90.31 98 LEU A O 1
ATOM 693 N N . LYS A 1 99 ? -14.133 8.855 24.987 1.00 88.38 99 LYS A N 1
ATOM 694 C CA . LYS A 1 99 ? -14.614 9.622 26.136 1.00 88.38 99 LYS A CA 1
ATOM 695 C C . LYS A 1 99 ? -15.688 10.589 25.643 1.00 88.38 99 LYS A C 1
ATOM 697 O O . LYS A 1 99 ? -15.443 11.365 24.730 1.00 88.38 99 LYS A O 1
ATOM 702 N N . LEU A 1 100 ? -16.873 10.488 26.230 1.00 86.81 100 LEU A N 1
ATOM 703 C CA . LEU A 1 100 ? -18.035 11.319 25.949 1.00 86.81 100 LEU A CA 1
ATOM 704 C C . LEU A 1 100 ? -18.516 11.909 27.275 1.00 86.81 100 LEU A C 1
ATOM 706 O O . LEU A 1 100 ? -19.149 11.223 28.087 1.00 86.81 100 LEU A O 1
ATOM 710 N N . ALA A 1 101 ? -18.259 13.195 27.483 1.00 80.94 101 ALA A N 1
ATOM 711 C CA . ALA A 1 101 ? -18.510 13.939 28.709 1.00 80.94 101 ALA A CA 1
ATOM 712 C C . ALA A 1 101 ? -19.954 13.832 29.214 1.00 80.94 101 ALA A C 1
ATOM 714 O O . ALA A 1 101 ? -20.192 14.011 30.404 1.00 80.94 101 ALA A O 1
ATOM 715 N N . LYS A 1 102 ? -20.936 13.538 28.353 1.00 84.25 102 LYS A N 1
ATOM 716 C CA . LYS A 1 102 ? -22.345 13.357 28.754 1.00 84.25 102 LYS A CA 1
ATOM 717 C C . LYS A 1 102 ? -22.772 11.901 28.952 1.00 84.25 102 LYS A C 1
ATOM 719 O O . LYS A 1 102 ? -23.739 11.666 29.665 1.00 84.25 102 LYS A O 1
ATOM 724 N N . TRP A 1 103 ? -22.077 10.941 28.344 1.00 83.62 103 TRP A N 1
ATOM 725 C CA . TRP A 1 103 ? -22.577 9.566 28.197 1.00 83.62 103 TRP A CA 1
ATOM 726 C C . TRP A 1 103 ? -21.814 8.543 29.033 1.00 83.62 103 TRP A C 1
ATOM 728 O O . TRP A 1 103 ? -22.377 7.512 29.383 1.00 83.62 103 TRP A O 1
ATOM 738 N N . ASN A 1 104 ? -20.545 8.800 29.355 1.00 80.88 104 ASN A N 1
ATOM 739 C CA . ASN A 1 104 ? -19.700 7.812 30.024 1.00 80.88 104 ASN A CA 1
ATOM 740 C C . ASN A 1 104 ? -18.743 8.434 31.054 1.00 80.88 104 ASN A C 1
ATOM 742 O O . ASN A 1 104 ? -17.586 8.027 31.197 1.00 80.88 104 ASN A O 1
ATOM 746 N N . ARG A 1 105 ? -19.253 9.427 31.803 1.00 73.31 105 ARG A N 1
ATOM 747 C CA . ARG A 1 105 ? -18.534 10.073 32.913 1.00 73.31 105 ARG A CA 1
ATOM 748 C C . ARG A 1 105 ? -17.983 9.014 33.871 1.00 73.31 105 ARG A C 1
ATOM 750 O O . ARG A 1 105 ? -18.742 8.306 34.521 1.00 73.31 105 ARG A O 1
ATOM 757 N N . GLY A 1 106 ? -16.656 8.922 33.944 1.00 75.00 106 GLY A N 1
ATOM 758 C CA . GLY A 1 106 ? -15.930 8.014 34.836 1.00 75.00 106 GLY A CA 1
ATOM 759 C C . GLY A 1 106 ? -15.481 6.683 34.218 1.00 75.00 106 GLY A C 1
ATOM 760 O O . GLY A 1 106 ? -14.517 6.110 34.716 1.00 75.00 106 GLY A O 1
ATOM 761 N N . ALA A 1 107 ? -16.086 6.215 33.120 1.00 83.81 107 ALA A N 1
ATOM 762 C CA . ALA A 1 107 ? -15.727 4.942 32.483 1.00 83.81 107 ALA A CA 1
ATOM 763 C C 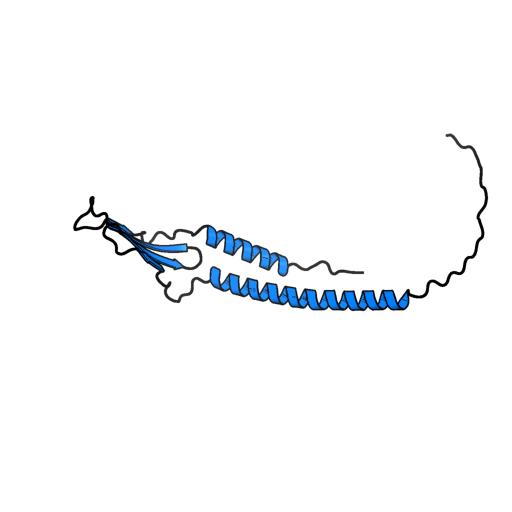. ALA A 1 107 ? -15.762 5.054 30.945 1.00 83.81 107 ALA A C 1
ATOM 765 O O . ALA A 1 107 ? -16.812 4.852 30.338 1.00 83.81 107 ALA A O 1
ATOM 766 N N . PRO A 1 108 ? -14.636 5.377 30.284 1.00 84.25 108 PRO A N 1
ATOM 767 C CA . PRO A 1 108 ? -14.604 5.556 28.836 1.00 84.25 108 PRO A CA 1
ATOM 768 C C . PRO A 1 108 ? -14.917 4.249 28.093 1.00 84.25 108 PRO A C 1
ATOM 770 O O . PRO A 1 108 ? -14.480 3.170 28.499 1.00 84.25 108 PRO A O 1
ATOM 773 N N . PHE A 1 109 ? -15.628 4.350 26.967 1.00 88.75 109 PHE A N 1
ATOM 774 C CA . PHE A 1 109 ? -15.906 3.193 26.117 1.00 88.75 109 PHE A CA 1
ATOM 775 C C . PHE A 1 109 ? -14.607 2.711 25.487 1.00 88.75 109 PHE A C 1
ATOM 777 O O . PHE A 1 109 ? -13.834 3.516 24.966 1.00 88.75 109 PHE A O 1
ATOM 784 N N . ARG A 1 110 ? -14.373 1.399 25.512 1.00 90.12 110 ARG A N 1
ATOM 785 C CA . ARG A 1 110 ? -13.173 0.789 24.944 1.00 90.12 110 ARG A CA 1
ATOM 786 C C . ARG A 1 110 ? -13.554 -0.320 23.978 1.00 90.12 110 ARG A C 1
ATOM 788 O O . ARG A 1 110 ? -14.285 -1.233 24.345 1.00 90.12 110 ARG A O 1
ATOM 795 N N . ALA A 1 111 ? -13.013 -0.251 22.771 1.00 89.31 111 ALA A N 1
ATOM 796 C CA . ALA A 1 111 ? -13.102 -1.302 21.770 1.00 89.31 111 ALA A CA 1
ATOM 797 C C . ALA A 1 111 ? -11.689 -1.769 21.421 1.00 89.31 111 ALA A C 1
ATOM 799 O O . ALA A 1 111 ? -10.783 -0.951 21.262 1.00 89.31 111 ALA A O 1
ATOM 800 N N . VAL A 1 112 ? -11.489 -3.080 21.322 1.00 89.12 112 VAL A N 1
ATOM 801 C CA . VAL A 1 112 ? -10.201 -3.674 20.955 1.00 89.12 112 VAL A CA 1
ATOM 802 C C . VAL A 1 112 ? -10.440 -4.679 19.839 1.00 89.12 112 VAL A C 1
ATOM 804 O O . VAL A 1 112 ? -11.351 -5.500 19.926 1.00 89.12 112 VAL A O 1
ATOM 807 N N . LEU A 1 113 ? -9.635 -4.601 18.784 1.00 84.31 113 LEU A N 1
ATOM 808 C CA . LEU A 1 113 ? -9.603 -5.610 17.738 1.00 84.31 113 LEU A CA 1
ATOM 809 C C . LEU A 1 113 ? -9.019 -6.900 18.315 1.00 84.31 113 LEU A C 1
ATOM 811 O O . LEU A 1 113 ? -7.957 -6.878 18.938 1.00 84.31 113 LEU A O 1
ATOM 815 N N . SER A 1 114 ? -9.716 -8.016 18.104 1.00 78.12 114 SER A N 1
ATOM 816 C CA . SER A 1 114 ? -9.242 -9.327 18.545 1.00 78.12 114 SER A CA 1
ATOM 817 C C . SER A 1 114 ? -7.850 -9.618 17.965 1.00 78.12 114 SER A C 1
ATOM 819 O O . SER A 1 114 ? -7.671 -9.456 16.759 1.00 78.12 114 SER A O 1
ATOM 821 N N . PRO A 1 115 ? -6.891 -10.118 18.766 1.00 67.38 115 PRO A N 1
ATOM 822 C CA . PRO A 1 115 ? -5.538 -10.445 18.302 1.00 67.38 115 PRO A CA 1
ATOM 823 C C . PRO A 1 115 ? -5.498 -11.563 17.244 1.00 67.38 115 PRO A C 1
ATOM 825 O O . PRO A 1 115 ? -4.461 -11.801 16.635 1.00 67.38 115 PRO A O 1
ATOM 828 N N . VAL A 1 116 ? -6.619 -12.254 17.017 1.00 69.06 116 VAL A N 1
ATOM 829 C CA . VAL A 1 116 ? -6.763 -13.289 15.980 1.00 69.06 116 VAL A CA 1
ATOM 830 C C . VAL A 1 116 ? -7.191 -12.686 14.632 1.00 69.06 116 VAL A C 1
ATOM 832 O O . VAL A 1 116 ? -6.988 -13.289 13.580 1.00 69.06 116 VAL A O 1
ATOM 835 N N . ALA A 1 117 ? -7.775 -11.486 14.634 1.00 72.94 117 ALA A N 1
ATOM 836 C CA . ALA A 1 117 ? -8.318 -10.860 13.438 1.00 72.94 117 ALA A CA 1
ATOM 837 C C . ALA A 1 117 ? -7.260 -9.984 12.753 1.00 72.94 117 ALA A C 1
ATOM 839 O O . ALA A 1 117 ? -7.051 -8.834 13.128 1.00 72.94 117 ALA A O 1
ATOM 840 N N . ARG A 1 118 ? -6.630 -10.513 11.699 1.00 83.50 118 ARG A N 1
ATOM 841 C CA . ARG A 1 118 ? -5.846 -9.701 10.758 1.00 83.50 118 ARG A CA 1
ATOM 842 C C . ARG A 1 118 ? -6.789 -9.028 9.772 1.00 83.50 118 ARG A C 1
ATOM 844 O O . ARG A 1 118 ? -7.364 -9.689 8.908 1.00 83.50 118 ARG A O 1
ATOM 851 N N . LEU A 1 119 ? -6.950 -7.716 9.907 1.00 88.00 119 LEU A N 1
ATOM 852 C CA . LEU A 1 119 ? -7.779 -6.925 9.003 1.00 88.00 119 LEU A CA 1
ATOM 853 C C . LEU A 1 119 ? -6.920 -6.404 7.848 1.00 88.00 119 LEU A C 1
ATOM 855 O O . LEU A 1 119 ? -5.990 -5.637 8.096 1.00 88.00 119 LEU A O 1
ATOM 859 N N . PRO A 1 120 ? -7.197 -6.778 6.588 1.00 88.62 120 PRO A N 1
ATOM 860 C CA . PRO A 1 120 ? -6.475 -6.206 5.462 1.00 88.62 120 PRO A CA 1
ATOM 861 C C . PRO A 1 120 ? -6.762 -4.705 5.375 1.00 88.62 120 PRO A C 1
ATOM 863 O O . PRO A 1 120 ? -7.889 -4.269 5.603 1.00 88.62 120 PRO A O 1
ATOM 866 N N . LEU A 1 121 ? -5.750 -3.920 5.010 1.00 89.62 121 LEU A N 1
ATOM 867 C CA . LEU A 1 121 ? -5.874 -2.495 4.716 1.00 89.62 121 LEU A CA 1
ATOM 868 C C . LEU A 1 121 ? -5.961 -2.328 3.191 1.00 89.62 121 LEU A C 1
ATOM 870 O O . LEU A 1 121 ? -4.922 -2.347 2.523 1.00 89.62 121 LEU A O 1
ATOM 874 N N . PRO A 1 122 ? -7.168 -2.175 2.602 1.00 92.12 122 PRO A N 1
ATOM 875 C CA . PRO A 1 122 ? -7.343 -2.224 1.150 1.00 92.12 122 PRO A CA 1
ATOM 876 C C . PRO A 1 122 ? -6.456 -1.242 0.369 1.00 92.12 122 PRO A C 1
ATOM 878 O O . PRO A 1 122 ? -5.885 -1.663 -0.637 1.00 92.12 122 PRO A O 1
ATOM 881 N N . PRO A 1 123 ? -6.242 0.016 0.818 1.00 90.50 123 PRO A N 1
ATOM 882 C CA . PRO A 1 123 ? -5.340 0.935 0.122 1.00 90.50 123 PRO A CA 1
ATOM 883 C C . PRO A 1 123 ? -3.903 0.410 0.007 1.00 90.50 123 PRO A C 1
ATOM 885 O O . PRO A 1 123 ? -3.285 0.546 -1.048 1.00 90.50 123 PRO A O 1
ATOM 888 N N . LEU A 1 124 ? -3.386 -0.241 1.056 1.00 89.06 124 LEU A N 1
ATOM 889 C CA . LEU A 1 124 ? -2.037 -0.815 1.051 1.00 89.06 124 LEU A CA 1
ATOM 890 C C . LEU A 1 124 ? -1.956 -2.043 0.145 1.00 89.06 124 LEU A C 1
ATOM 892 O O . LEU A 1 124 ? -0.995 -2.187 -0.607 1.00 89.06 124 LEU A O 1
ATOM 896 N N . VAL A 1 125 ? -2.992 -2.887 0.147 1.00 90.06 125 VAL A N 1
ATOM 897 C CA . VAL A 1 125 ? -3.081 -4.044 -0.759 1.00 90.06 125 VAL A CA 1
ATOM 898 C C . VAL A 1 125 ? -3.096 -3.591 -2.221 1.00 90.06 125 VAL A C 1
ATOM 900 O O . VAL A 1 125 ? -2.356 -4.131 -3.043 1.00 90.06 125 VAL A O 1
ATOM 903 N N . VAL A 1 126 ? -3.894 -2.571 -2.550 1.00 93.06 126 VAL A N 1
ATOM 904 C CA . VAL A 1 126 ? -3.950 -1.998 -3.904 1.00 93.06 126 VAL A CA 1
ATOM 905 C C . VAL A 1 126 ? -2.596 -1.416 -4.301 1.00 93.06 126 VAL A C 1
ATOM 907 O O . VAL A 1 126 ? -2.127 -1.673 -5.409 1.00 93.06 126 VAL A O 1
ATOM 910 N N . MET A 1 127 ? -1.947 -0.669 -3.407 1.00 90.81 127 MET A N 1
ATOM 911 C CA . MET A 1 127 ? -0.619 -0.110 -3.657 1.00 90.81 127 MET A CA 1
ATOM 912 C C . MET A 1 127 ? 0.417 -1.210 -3.910 1.00 90.81 127 MET A C 1
ATOM 914 O O . MET A 1 127 ? 1.143 -1.138 -4.900 1.00 90.81 127 MET A O 1
ATOM 918 N N . ARG A 1 128 ? 0.438 -2.264 -3.086 1.00 91.12 128 ARG A N 1
ATOM 919 C CA . ARG A 1 128 ? 1.318 -3.426 -3.274 1.00 91.12 128 ARG A CA 1
ATOM 920 C C . ARG A 1 128 ? 1.107 -4.082 -4.638 1.00 91.12 128 ARG A C 1
ATOM 922 O O . ARG A 1 128 ? 2.074 -4.367 -5.338 1.00 91.12 128 ARG A O 1
ATOM 929 N N . ASN A 1 129 ? -0.148 -4.289 -5.032 1.00 91.62 129 ASN A N 1
ATOM 930 C CA . ASN A 1 129 ? -0.475 -4.910 -6.315 1.00 91.62 129 ASN A CA 1
ATOM 931 C C . ASN A 1 129 ? -0.039 -4.030 -7.498 1.00 91.62 129 ASN A C 1
ATOM 933 O O . ASN A 1 129 ? 0.532 -4.539 -8.459 1.00 91.62 129 ASN A O 1
ATOM 937 N N . LYS A 1 130 ? -0.240 -2.708 -7.410 1.00 92.81 130 LYS A N 1
ATOM 938 C CA . LYS A 1 130 ? 0.228 -1.757 -8.431 1.00 92.81 130 LYS A CA 1
ATOM 939 C C . LYS A 1 130 ? 1.752 -1.731 -8.537 1.00 92.81 130 LYS A C 1
ATOM 941 O O . LYS A 1 130 ? 2.273 -1.717 -9.644 1.00 92.81 130 LYS A O 1
ATOM 946 N N . LEU A 1 131 ? 2.465 -1.771 -7.411 1.00 92.50 131 LEU A N 1
ATOM 947 C CA . LEU A 1 131 ? 3.929 -1.852 -7.401 1.00 92.50 131 LEU A CA 1
ATOM 948 C C . LEU A 1 131 ? 4.424 -3.136 -8.076 1.00 92.50 131 LEU A C 1
ATOM 950 O O . LEU A 1 131 ? 5.302 -3.071 -8.933 1.00 92.50 131 LEU A O 1
ATOM 954 N N . ALA A 1 132 ? 3.823 -4.284 -7.750 1.00 90.62 132 ALA A N 1
ATOM 955 C CA . ALA A 1 132 ? 4.154 -5.559 -8.386 1.00 90.62 132 ALA A CA 1
ATOM 956 C C . ALA A 1 132 ? 3.899 -5.531 -9.903 1.00 90.62 132 ALA A C 1
ATOM 958 O O . ALA A 1 132 ? 4.735 -5.992 -10.684 1.00 90.62 132 ALA A O 1
ATOM 959 N N . GLN A 1 133 ? 2.783 -4.937 -10.333 1.00 93.00 133 GLN A N 1
ATOM 960 C CA . GLN A 1 133 ? 2.474 -4.760 -11.750 1.00 93.00 133 GLN A CA 1
ATOM 961 C C . GLN A 1 133 ? 3.511 -3.870 -12.449 1.00 93.00 133 GLN A C 1
ATOM 963 O O . GLN A 1 133 ? 4.035 -4.262 -13.489 1.00 93.00 133 GLN A O 1
ATOM 968 N N . SER A 1 134 ? 3.860 -2.715 -11.874 1.00 91.75 134 SER A N 1
ATOM 969 C CA . SER A 1 134 ? 4.860 -1.804 -12.449 1.00 91.75 134 SER A CA 1
ATOM 970 C C . SER A 1 134 ? 6.242 -2.450 -12.569 1.00 91.75 134 SER A C 1
ATOM 972 O O . SER A 1 134 ? 6.909 -2.282 -13.588 1.00 91.75 134 SER A O 1
ATOM 974 N N . LEU A 1 135 ? 6.660 -3.230 -11.567 1.00 90.94 135 LEU A N 1
ATOM 975 C CA . LEU A 1 135 ? 7.913 -3.989 -11.621 1.00 90.94 135 LEU A CA 1
ATOM 976 C C . LEU A 1 135 ? 7.884 -5.055 -12.722 1.00 90.94 135 LEU A C 1
ATOM 978 O O . LEU A 1 135 ? 8.850 -5.193 -13.465 1.00 90.94 135 LEU A O 1
ATOM 982 N N . THR A 1 136 ? 6.757 -5.753 -12.883 1.00 90.38 136 THR A N 1
ATOM 983 C CA . THR A 1 136 ? 6.583 -6.754 -13.948 1.00 90.38 136 THR A CA 1
ATOM 984 C C . THR A 1 136 ? 6.658 -6.113 -15.337 1.00 90.38 136 THR A C 1
ATOM 986 O O . THR A 1 136 ? 7.304 -6.654 -16.229 1.00 90.38 136 THR A O 1
ATOM 989 N N . VAL A 1 137 ? 6.046 -4.937 -15.520 1.00 89.62 137 VAL A N 1
ATOM 990 C CA . VAL A 1 137 ? 6.093 -4.185 -16.787 1.00 89.62 137 VAL A CA 1
ATOM 991 C C . VAL A 1 137 ? 7.517 -3.740 -17.122 1.00 89.62 137 VAL A C 1
ATOM 993 O O . VAL A 1 137 ? 7.923 -3.813 -18.278 1.00 89.62 137 VAL A O 1
ATOM 996 N N . LEU A 1 138 ? 8.293 -3.305 -16.127 1.00 85.56 138 LEU A N 1
ATOM 997 C CA . LEU A 1 138 ? 9.681 -2.888 -16.342 1.00 85.56 138 LEU A CA 1
ATOM 998 C C . LEU A 1 138 ? 10.629 -4.061 -16.611 1.00 85.56 138 LEU A C 1
ATOM 1000 O O . LEU A 1 138 ? 11.597 -3.878 -17.345 1.00 85.56 138 LEU A O 1
ATOM 1004 N N . ALA A 1 139 ? 10.347 -5.234 -16.039 1.00 82.12 139 ALA A N 1
ATOM 1005 C CA . ALA A 1 139 ? 11.130 -6.454 -16.224 1.00 82.12 139 ALA A CA 1
ATOM 1006 C C . ALA A 1 139 ? 10.788 -7.222 -17.515 1.00 82.12 139 ALA A C 1
ATOM 1008 O O . ALA A 1 139 ? 11.529 -8.127 -17.900 1.00 82.12 139 ALA A O 1
ATOM 1009 N N . ALA A 1 140 ? 9.672 -6.898 -18.177 1.00 80.88 140 ALA A N 1
ATOM 1010 C CA . ALA A 1 140 ? 9.282 -7.557 -19.415 1.00 80.88 140 ALA A CA 1
ATOM 1011 C C . ALA A 1 140 ? 10.329 -7.300 -20.519 1.00 80.88 140 ALA A C 1
ATOM 1013 O O . ALA A 1 140 ? 10.754 -6.152 -20.699 1.00 80.88 140 ALA A O 1
ATOM 1014 N N . PRO A 1 141 ? 10.739 -8.336 -21.279 1.00 65.69 141 PRO A N 1
ATOM 1015 C CA . PRO A 1 141 ? 11.649 -8.161 -22.400 1.00 65.69 141 PRO A CA 1
ATOM 1016 C C . PRO A 1 141 ? 11.009 -7.198 -23.395 1.00 65.69 141 PRO A C 1
ATOM 1018 O O . PRO A 1 141 ? 9.935 -7.459 -23.941 1.00 65.69 141 PRO A O 1
ATOM 1021 N N . ARG A 1 142 ? 11.651 -6.047 -23.595 1.00 64.12 142 ARG A N 1
ATOM 1022 C CA . ARG A 1 142 ? 11.180 -5.079 -24.579 1.00 64.12 142 ARG A CA 1
ATOM 1023 C C . ARG A 1 142 ? 11.496 -5.638 -25.957 1.00 64.12 142 ARG A C 1
ATOM 1025 O O . ARG A 1 142 ? 12.616 -6.124 -26.135 1.00 64.12 142 ARG A O 1
ATOM 1032 N N . PRO A 1 143 ? 10.561 -5.580 -26.922 1.00 53.97 143 PRO A N 1
ATOM 1033 C CA . PRO A 1 143 ? 10.933 -5.806 -28.305 1.00 53.97 143 PRO A CA 1
ATOM 1034 C C . PRO A 1 143 ? 12.049 -4.809 -28.597 1.00 53.97 143 PRO A C 1
ATOM 1036 O O . PRO A 1 143 ? 11.873 -3.599 -28.432 1.00 53.97 143 PRO A O 1
ATOM 1039 N N . SER A 1 144 ? 13.232 -5.336 -28.897 1.00 47.62 144 SER A N 1
ATOM 1040 C CA . SER A 1 144 ? 14.339 -4.542 -29.392 1.00 47.62 144 SER A CA 1
ATOM 1041 C C . SER A 1 144 ? 13.786 -3.658 -30.501 1.00 47.62 144 SER A C 1
ATOM 1043 O O . SER A 1 144 ? 13.062 -4.136 -31.376 1.00 47.62 144 SER A O 1
ATOM 1045 N N . LEU A 1 145 ? 14.092 -2.365 -30.440 1.00 47.62 145 LEU A N 1
ATOM 1046 C CA . LEU A 1 145 ? 14.012 -1.486 -31.598 1.00 47.62 145 LEU A CA 1
ATOM 1047 C C . LEU A 1 145 ? 15.021 -2.041 -32.618 1.00 47.62 145 LEU A C 1
ATOM 1049 O O . LEU A 1 145 ? 16.165 -1.614 -32.675 1.00 47.62 145 LEU A O 1
ATOM 1053 N N . GLN A 1 146 ? 14.634 -3.118 -33.302 1.00 36.66 146 GLN A N 1
ATOM 1054 C CA . GLN A 1 146 ? 15.323 -3.664 -34.456 1.00 36.66 146 GLN A CA 1
ATOM 1055 C C . GLN A 1 146 ? 14.921 -2.794 -35.634 1.00 36.66 146 GLN A C 1
ATOM 1057 O O . GLN A 1 146 ? 13.860 -2.997 -36.225 1.00 36.66 146 GLN A O 1
ATOM 1062 N N . THR A 1 147 ? 15.772 -1.831 -35.943 1.00 38.28 147 THR A N 1
ATOM 1063 C CA . THR A 1 147 ? 15.908 -1.250 -37.277 1.00 38.28 147 THR A CA 1
ATOM 1064 C C . THR A 1 147 ? 17.383 -1.044 -37.526 1.00 38.28 147 THR A C 1
ATOM 1066 O O . THR A 1 147 ? 17.994 -0.341 -36.691 1.00 38.28 147 THR A O 1
#

Organism: NCBI:txid127549

Radius of gyration: 34.19 Å; chains: 1; bounding box: 48×34×110 Å

Sequence (147 aa):
VCMAASESPALPSSSSSGSALPSSEAEAEAAETHWLLTSECVAVLERVHAVLHACAKAVGEPEGTRAQPLRAGVEDEDGVRFAAATSGCSLEAMSLQLKLAKWNRGAPFRAVLSPVARLPLPPLVVMRNKLAQSLTVLAAPRPSLQT